Protein AF-A0A7X8PYF1-F1 (afdb_monomer_lite)

Structure (mmCIF, N/CA/C/O backbone):
data_AF-A0A7X8PYF1-F1
#
_entry.id   AF-A0A7X8PYF1-F1
#
loop_
_atom_site.group_PDB
_atom_site.id
_atom_site.type_symbol
_atom_site.label_atom_id
_atom_site.label_alt_id
_atom_site.label_comp_id
_atom_site.label_asym_id
_atom_site.label_entity_id
_atom_site.label_seq_id
_atom_site.pdbx_PDB_ins_code
_atom_site.Cartn_x
_atom_site.Cartn_y
_atom_site.Cartn_z
_atom_site.occupancy
_atom_site.B_iso_or_equiv
_atom_site.auth_seq_id
_atom_site.auth_comp_id
_atom_site.auth_asym_id
_atom_site.auth_atom_id
_atom_site.pdbx_PDB_model_num
ATOM 1 N N . MET A 1 1 ? 3.456 -3.846 -20.282 1.00 60.44 1 MET A N 1
ATOM 2 C CA . MET A 1 1 ? 4.774 -3.420 -19.750 1.00 60.44 1 MET A CA 1
ATOM 3 C C . MET A 1 1 ? 5.182 -4.393 -18.647 1.00 60.44 1 MET A C 1
ATOM 5 O O . MET A 1 1 ? 4.298 -4.849 -17.930 1.00 60.44 1 MET A O 1
ATOM 9 N N . LEU A 1 2 ? 6.461 -4.773 -18.556 1.00 67.50 2 LEU A N 1
ATOM 10 C CA . LEU A 1 2 ? 6.978 -5.670 -17.511 1.00 67.50 2 LEU A CA 1
ATOM 11 C C . LEU A 1 2 ? 7.786 -4.854 -16.492 1.00 67.50 2 LEU A C 1
ATOM 13 O O . LEU A 1 2 ? 8.604 -4.036 -16.902 1.00 67.50 2 LEU A O 1
ATOM 17 N N . ILE A 1 3 ? 7.598 -5.106 -15.196 1.00 67.69 3 ILE A N 1
ATOM 18 C CA . ILE A 1 3 ? 8.452 -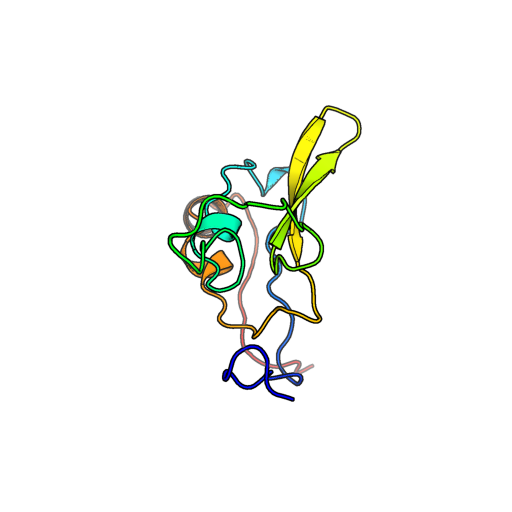4.596 -14.111 1.00 67.69 3 ILE A CA 1
ATOM 19 C C . ILE A 1 3 ? 9.110 -5.810 -13.470 1.00 67.69 3 ILE A C 1
ATOM 21 O O . ILE A 1 3 ? 8.408 -6.681 -12.956 1.00 67.69 3 ILE A O 1
ATOM 25 N N . ASN A 1 4 ? 10.442 -5.898 -13.520 1.00 64.69 4 ASN A N 1
ATOM 26 C CA . ASN A 1 4 ? 11.207 -7.002 -12.921 1.00 64.69 4 ASN A CA 1
ATOM 27 C C . ASN A 1 4 ? 10.671 -8.404 -13.297 1.00 64.69 4 ASN A C 1
ATOM 29 O O . ASN A 1 4 ? 10.618 -9.310 -12.467 1.00 64.69 4 ASN A O 1
ATOM 33 N N . GLY A 1 5 ? 10.237 -8.573 -14.552 1.00 68.56 5 GLY A N 1
ATOM 34 C CA . GLY A 1 5 ? 9.709 -9.838 -15.078 1.00 68.56 5 GLY A CA 1
ATOM 35 C C . GLY A 1 5 ? 8.237 -10.131 -14.758 1.00 68.56 5 GLY A C 1
ATOM 36 O O . GLY A 1 5 ? 7.720 -11.148 -15.210 1.00 68.56 5 GLY A O 1
ATOM 37 N N . GLN A 1 6 ? 7.538 -9.253 -14.031 1.00 69.44 6 GLN A N 1
ATOM 38 C CA . GLN A 1 6 ? 6.101 -9.369 -13.767 1.00 69.44 6 GLN A CA 1
ATOM 39 C C . GLN A 1 6 ? 5.306 -8.390 -14.642 1.00 69.44 6 GLN A C 1
ATOM 41 O O . GLN A 1 6 ? 5.694 -7.233 -14.808 1.00 69.44 6 GLN A O 1
ATOM 46 N N . ALA A 1 7 ? 4.195 -8.850 -15.221 1.00 71.81 7 ALA A N 1
ATOM 47 C CA . ALA A 1 7 ? 3.329 -8.006 -16.040 1.00 71.81 7 ALA A CA 1
ATOM 48 C C . ALA A 1 7 ? 2.597 -6.961 -15.187 1.00 71.81 7 ALA A C 1
ATOM 50 O O . ALA A 1 7 ? 2.045 -7.286 -14.136 1.00 71.81 7 ALA A O 1
ATOM 51 N N . ILE A 1 8 ? 2.576 -5.712 -15.659 1.00 72.69 8 ILE A N 1
ATOM 52 C CA . ILE A 1 8 ? 1.689 -4.684 -15.113 1.00 72.69 8 ILE A CA 1
ATOM 53 C C . ILE A 1 8 ? 0.300 -4.906 -15.694 1.00 72.69 8 ILE A C 1
ATOM 55 O O . ILE A 1 8 ? 0.108 -4.799 -16.905 1.00 72.69 8 ILE A O 1
ATOM 59 N N . ASP A 1 9 ? -0.663 -5.147 -14.817 1.00 75.00 9 ASP A N 1
ATOM 60 C CA . ASP A 1 9 ? -2.078 -5.120 -15.157 1.00 75.00 9 ASP A CA 1
ATOM 61 C C . ASP A 1 9 ? -2.599 -3.681 -15.014 1.00 75.00 9 ASP A C 1
ATOM 63 O O . ASP A 1 9 ? -3.061 -3.271 -13.951 1.00 75.00 9 ASP A O 1
ATOM 67 N N . ALA A 1 10 ? -2.407 -2.865 -16.053 1.00 71.50 10 ALA A N 1
ATOM 68 C CA . ALA A 1 10 ? -2.737 -1.439 -16.013 1.00 71.50 10 ALA A CA 1
ATOM 69 C C . ALA A 1 10 ? -4.252 -1.163 -15.964 1.00 71.50 10 ALA A C 1
ATOM 71 O O . ALA A 1 10 ? -4.641 -0.064 -15.575 1.00 71.50 10 ALA A O 1
ATOM 72 N N . GLU A 1 11 ? -5.082 -2.149 -16.316 1.00 82.12 11 GLU A N 1
ATOM 73 C CA . GLU A 1 11 ? -6.548 -2.065 -16.281 1.00 82.12 11 GLU A CA 1
ATOM 74 C C . GLU A 1 11 ? -7.090 -2.158 -14.849 1.00 82.12 11 GLU A C 1
ATOM 76 O O . GLU A 1 11 ? -8.167 -1.651 -14.537 1.00 82.12 11 GLU A O 1
ATOM 81 N N . LYS A 1 12 ? -6.321 -2.763 -13.942 1.00 85.69 12 LYS A N 1
ATOM 82 C CA . LYS A 1 12 ? -6.662 -2.851 -12.525 1.00 85.69 12 LYS A CA 1
ATOM 83 C C . LYS A 1 12 ? -6.361 -1.552 -11.773 1.00 85.69 12 LYS A C 1
ATOM 85 O O . LYS A 1 12 ? -5.359 -0.877 -12.012 1.00 85.69 12 LYS A O 1
ATOM 90 N N . ALA A 1 13 ? -7.192 -1.227 -10.785 1.00 89.06 13 ALA A N 1
ATOM 91 C CA . ALA A 1 13 ? -6.983 -0.065 -9.921 1.00 89.06 13 ALA A CA 1
ATOM 92 C C . ALA A 1 13 ? -5.774 -0.248 -8.984 1.00 89.06 13 ALA A C 1
ATOM 94 O O . ALA A 1 13 ? -5.450 -1.363 -8.568 1.00 89.06 13 ALA A O 1
ATOM 95 N N . LEU A 1 14 ? -5.110 0.845 -8.604 1.00 91.06 14 LEU A N 1
ATOM 96 C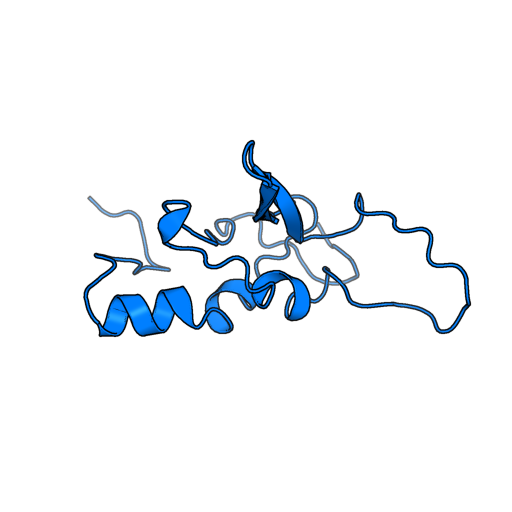 CA . LEU A 1 14 ? -4.075 0.796 -7.566 1.00 91.06 14 LEU A CA 1
ATOM 97 C C . LEU A 1 14 ? -4.673 0.406 -6.202 1.00 91.06 14 LEU A C 1
ATOM 99 O O . LEU A 1 14 ? -5.835 0.707 -5.926 1.00 91.06 14 LEU A O 1
ATOM 103 N N . PRO A 1 15 ? -3.899 -0.251 -5.319 1.00 92.56 15 PRO A N 1
ATOM 104 C CA . PRO A 1 15 ? -4.371 -0.571 -3.979 1.00 92.56 15 PRO A CA 1
ATOM 105 C C . PRO A 1 15 ? -4.557 0.697 -3.136 1.00 92.56 15 PRO A C 1
ATOM 107 O O . PRO A 1 15 ? -3.605 1.434 -2.890 1.00 92.56 15 PRO A O 1
ATOM 110 N N . GLN A 1 16 ? -5.763 0.901 -2.606 1.00 91.25 16 GLN A N 1
ATOM 111 C CA . GLN A 1 16 ? -6.041 1.958 -1.633 1.00 91.25 16 GLN A CA 1
ATOM 112 C C . GLN A 1 16 ? -5.641 1.504 -0.217 1.00 91.25 16 GLN A C 1
ATOM 114 O O . GLN A 1 16 ? -6.374 0.765 0.449 1.00 91.25 16 GLN A O 1
ATOM 119 N N . LEU A 1 17 ? -4.471 1.932 0.267 1.00 91.62 17 LEU A N 1
ATOM 120 C CA . LEU A 1 17 ? -3.913 1.489 1.558 1.00 91.62 17 LEU A CA 1
ATOM 121 C C . LEU A 1 17 ? -4.627 2.065 2.787 1.00 91.62 17 LEU A C 1
ATOM 123 O O . LEU A 1 17 ? -4.587 1.447 3.846 1.00 91.62 17 LEU A O 1
ATOM 127 N N . TYR A 1 18 ? -5.346 3.174 2.647 1.00 89.31 18 TYR A N 1
ATOM 128 C CA . TYR A 1 18 ? -6.255 3.744 3.644 1.00 89.31 18 TYR A CA 1
ATOM 129 C C . TYR A 1 18 ? -7.200 4.738 2.952 1.00 89.31 18 TYR A C 1
ATOM 131 O O . TYR A 1 18 ? -6.940 5.154 1.827 1.00 89.31 18 TYR A O 1
ATOM 139 N N . GLU A 1 19 ? -8.325 5.050 3.590 1.00 82.88 19 GLU A N 1
ATOM 140 C CA . GLU A 1 19 ? -9.271 6.067 3.104 1.00 82.88 19 GLU A CA 1
ATOM 141 C C . GLU A 1 19 ? -8.961 7.411 3.764 1.00 82.88 19 GLU A C 1
ATOM 143 O O . GLU A 1 19 ? -8.582 8.359 3.089 1.00 82.88 19 GLU A O 1
ATOM 148 N N . ASN A 1 20 ? -8.977 7.418 5.098 1.00 85.62 20 ASN A N 1
ATOM 149 C CA . ASN A 1 20 ? -8.528 8.521 5.940 1.00 85.62 20 ASN A CA 1
ATOM 150 C C . ASN A 1 20 ? -7.260 8.116 6.698 1.00 85.62 20 ASN A C 1
ATOM 152 O O . ASN A 1 20 ? -7.032 6.923 6.928 1.00 85.62 20 ASN A O 1
ATOM 156 N N . ARG A 1 21 ? -6.443 9.095 7.107 1.00 87.31 21 ARG A N 1
ATOM 157 C CA . ARG A 1 21 ? -5.185 8.851 7.840 1.00 87.31 21 ARG A CA 1
ATOM 158 C C . ARG A 1 21 ? -5.399 7.987 9.089 1.00 87.31 21 ARG A C 1
ATOM 160 O O . ARG A 1 21 ? -4.667 7.029 9.294 1.00 87.31 21 ARG A O 1
ATOM 167 N N . GLU A 1 22 ? -6.477 8.230 9.830 1.00 85.69 22 GLU A N 1
ATOM 168 C CA . GLU A 1 22 ? -6.902 7.459 11.014 1.00 85.69 22 GLU A CA 1
ATOM 169 C C . GLU A 1 22 ? -7.119 5.950 10.770 1.00 85.69 22 GLU A C 1
ATOM 171 O O . GLU A 1 22 ? -7.013 5.144 11.696 1.00 85.69 22 GLU A O 1
ATOM 176 N N . ASN A 1 23 ? -7.354 5.539 9.518 1.00 85.75 23 ASN A N 1
ATOM 177 C CA . ASN A 1 23 ? -7.510 4.131 9.142 1.00 85.75 23 ASN A CA 1
ATOM 178 C C . ASN A 1 23 ? -6.156 3.426 8.923 1.00 85.75 23 ASN A C 1
ATOM 180 O O . ASN A 1 23 ? -6.117 2.231 8.610 1.00 85.75 23 ASN A O 1
ATOM 184 N N . CYS A 1 24 ? -5.040 4.147 9.067 1.00 90.81 24 CYS A N 1
ATOM 185 C CA . CYS A 1 24 ? -3.685 3.627 8.976 1.00 90.81 24 CYS A CA 1
ATOM 186 C C . CYS A 1 24 ? -2.923 3.873 10.280 1.00 90.81 24 CYS A C 1
ATOM 188 O O . CYS A 1 24 ? -2.704 5.004 10.687 1.00 90.81 24 CYS A O 1
ATOM 190 N N . CYS A 1 25 ? -2.438 2.805 10.907 1.00 91.50 25 CYS A N 1
ATOM 191 C CA . CYS A 1 25 ? -1.615 2.909 12.113 1.00 91.50 25 CYS A CA 1
ATOM 192 C C . CYS A 1 25 ? -0.106 3.022 11.842 1.00 91.50 25 CYS A C 1
ATOM 194 O O . CYS A 1 25 ? 0.684 2.869 12.768 1.00 91.50 25 CYS A O 1
ATOM 196 N N . GLY A 1 26 ? 0.317 3.167 10.581 1.00 92.25 26 GLY A N 1
ATOM 197 C CA . GLY A 1 26 ? 1.737 3.285 10.229 1.00 92.25 26 GLY A CA 1
ATOM 198 C C . GLY A 1 26 ? 2.595 2.032 10.476 1.00 92.25 26 GLY A C 1
ATOM 199 O O . GLY A 1 26 ? 3.812 2.112 10.402 1.00 92.25 26 GLY A O 1
ATOM 200 N N . CYS A 1 27 ? 2.007 0.852 10.724 1.00 93.94 27 CYS A N 1
ATOM 201 C CA . CYS A 1 27 ? 2.740 -0.375 11.104 1.00 93.94 27 CYS A CA 1
ATOM 202 C C . CYS A 1 27 ? 3.678 -0.991 10.039 1.00 93.94 27 CYS A C 1
ATOM 204 O O . CYS A 1 27 ? 4.159 -2.099 10.249 1.00 93.94 27 CYS A O 1
ATOM 206 N N . THR A 1 28 ? 3.854 -0.347 8.880 1.00 94.19 28 THR A N 1
ATOM 207 C CA . THR A 1 28 ? 4.723 -0.751 7.748 1.00 94.19 28 THR A CA 1
ATOM 208 C C . THR A 1 28 ? 4.522 -2.159 7.163 1.00 94.19 28 THR A C 1
ATOM 210 O O . THR A 1 28 ? 5.213 -2.534 6.218 1.00 94.19 28 THR A O 1
ATOM 213 N N . ALA A 1 29 ? 3.517 -2.925 7.602 1.00 93.50 29 ALA A N 1
ATOM 214 C CA . ALA A 1 29 ? 3.247 -4.268 7.079 1.00 93.50 29 ALA A CA 1
ATOM 215 C C . ALA A 1 29 ? 3.052 -4.291 5.550 1.00 93.50 29 ALA A C 1
ATOM 217 O O . ALA A 1 29 ? 3.532 -5.196 4.868 1.00 93.50 29 ALA A O 1
ATOM 218 N N . CYS A 1 30 ? 2.380 -3.271 5.003 1.00 94.75 30 CYS A N 1
ATOM 219 C CA . CYS A 1 30 ? 2.182 -3.115 3.563 1.00 94.75 30 CYS A CA 1
ATOM 220 C C . CYS A 1 30 ? 3.497 -2.916 2.794 1.00 94.75 30 CYS A C 1
ATOM 222 O O . CYS A 1 30 ? 3.640 -3.487 1.716 1.00 94.75 30 CYS A O 1
ATOM 224 N N . TYR A 1 31 ? 4.444 -2.159 3.358 1.00 94.31 31 TYR A N 1
ATOM 225 C CA . TYR A 1 31 ? 5.792 -1.985 2.822 1.00 94.31 31 TYR A CA 1
ATOM 226 C C . TYR A 1 31 ? 6.537 -3.324 2.835 1.00 94.31 31 TYR A C 1
ATOM 228 O O . TYR A 1 31 ? 6.962 -3.796 1.790 1.00 94.31 31 TYR A O 1
ATOM 236 N N . ALA A 1 32 ? 6.599 -3.997 3.987 1.00 92.25 32 ALA A N 1
ATOM 237 C CA . ALA A 1 32 ? 7.377 -5.226 4.150 1.00 92.25 32 ALA A CA 1
ATOM 238 C C . ALA A 1 32 ? 6.904 -6.400 3.270 1.00 92.25 32 ALA A C 1
ATOM 240 O O . ALA A 1 32 ? 7.720 -7.198 2.820 1.00 92.25 32 ALA A O 1
ATOM 241 N N . ILE A 1 33 ? 5.594 -6.532 3.021 1.00 92.81 33 ILE A N 1
ATOM 242 C CA . ILE A 1 33 ? 5.054 -7.631 2.198 1.00 92.81 33 ILE A CA 1
ATOM 243 C C . ILE A 1 33 ? 5.180 -7.377 0.689 1.00 92.81 33 ILE A C 1
ATOM 245 O O . ILE A 1 33 ? 4.934 -8.277 -0.121 1.00 92.81 33 ILE A O 1
ATOM 249 N N . CYS A 1 34 ? 5.457 -6.136 0.285 1.00 92.75 34 CYS A N 1
ATOM 250 C CA . CYS A 1 34 ? 5.498 -5.779 -1.120 1.00 92.75 34 CYS A CA 1
ATOM 251 C C . CYS A 1 34 ? 6.773 -6.359 -1.756 1.00 92.75 34 CYS A C 1
ATOM 253 O O . CYS A 1 34 ? 7.868 -6.055 -1.297 1.00 92.75 34 CYS A O 1
ATOM 255 N N . PRO A 1 35 ? 6.683 -7.133 -2.854 1.00 88.50 35 PRO A N 1
ATOM 256 C CA . PRO A 1 35 ?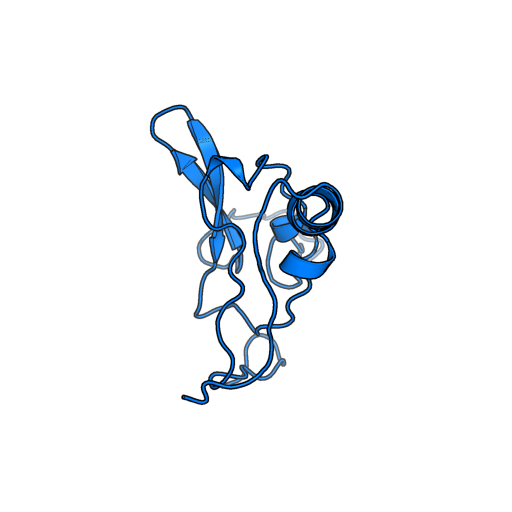 7.868 -7.718 -3.495 1.00 88.50 35 PRO A CA 1
ATOM 257 C C . PRO A 1 35 ? 8.828 -6.668 -4.079 1.00 88.50 35 PRO A C 1
ATOM 259 O O . PRO A 1 35 ? 9.962 -6.991 -4.421 1.00 88.50 35 PRO A O 1
ATOM 262 N N . PHE A 1 36 ? 8.361 -5.423 -4.202 1.00 87.81 36 PHE A N 1
ATOM 263 C CA . PHE A 1 36 ? 9.101 -4.280 -4.732 1.00 87.81 36 PHE A CA 1
ATOM 264 C C . PHE A 1 36 ? 9.296 -3.168 -3.697 1.00 87.81 36 PHE A C 1
ATOM 266 O O . PHE A 1 36 ? 9.638 -2.049 -4.066 1.00 87.81 36 PHE A O 1
ATOM 273 N N . SER A 1 37 ? 9.068 -3.452 -2.413 1.00 83.88 37 SER A N 1
ATOM 274 C CA . SER A 1 37 ? 9.407 -2.535 -1.323 1.00 83.88 37 SER A CA 1
ATOM 275 C C . SER A 1 37 ? 10.195 -3.305 -0.264 1.00 83.88 37 SER A C 1
ATOM 277 O O . SER A 1 37 ? 9.794 -4.386 0.152 1.00 83.88 37 SER A O 1
ATOM 279 N N . GLY A 1 38 ? 11.364 -2.806 0.133 1.00 67.12 38 GLY A N 1
ATOM 280 C CA . GLY A 1 38 ? 12.163 -3.393 1.220 1.00 67.12 38 GLY A CA 1
ATOM 281 C C . GLY A 1 38 ? 12.829 -4.754 0.964 1.00 67.12 38 GLY A C 1
ATOM 282 O O . GLY A 1 38 ? 13.526 -5.249 1.846 1.00 67.12 38 GLY A O 1
ATOM 283 N N . SER A 1 39 ? 12.665 -5.365 -0.212 1.00 54.16 39 SER A N 1
ATOM 284 C CA . SER A 1 39 ? 13.338 -6.626 -0.548 1.00 54.16 39 SER A CA 1
ATOM 285 C C . SER A 1 39 ? 14.716 -6.357 -1.145 1.00 54.16 39 SER A C 1
ATOM 287 O O . SER A 1 39 ? 14.857 -6.169 -2.352 1.00 54.16 39 SER A O 1
ATOM 289 N N . ASN A 1 40 ? 15.725 -6.359 -0.274 1.00 49.84 40 ASN A N 1
ATOM 290 C CA . ASN A 1 40 ? 17.140 -6.456 -0.620 1.00 49.84 40 ASN A CA 1
ATOM 291 C C . ASN A 1 40 ? 17.349 -7.523 -1.708 1.00 49.84 40 ASN A C 1
ATOM 293 O O . ASN A 1 40 ? 17.218 -8.724 -1.457 1.00 49.84 40 ASN A O 1
ATOM 297 N N . ARG A 1 41 ? 17.679 -7.094 -2.926 1.00 47.69 41 ARG A N 1
ATOM 298 C CA . ARG A 1 41 ? 18.446 -7.929 -3.848 1.00 47.69 41 ARG A CA 1
ATOM 299 C C . ARG A 1 41 ? 19.916 -7.569 -3.651 1.00 47.69 41 ARG A C 1
ATOM 301 O O . ARG A 1 41 ? 20.226 -6.399 -3.483 1.00 47.69 41 ARG A O 1
ATOM 308 N N . SER A 1 42 ? 20.739 -8.617 -3.691 1.00 44.28 42 SER A N 1
ATOM 309 C CA . SER A 1 42 ? 22.203 -8.716 -3.577 1.00 44.28 42 SER A CA 1
ATOM 310 C C . SER A 1 42 ? 22.852 -8.590 -2.191 1.00 44.28 42 SER A C 1
ATOM 312 O O . SER A 1 42 ? 22.707 -7.606 -1.479 1.00 44.28 42 SER A O 1
ATOM 314 N N . ASN A 1 43 ? 23.635 -9.630 -1.886 1.00 53.56 43 ASN A N 1
ATOM 315 C CA . ASN A 1 43 ? 24.550 -9.829 -0.761 1.00 53.56 43 ASN A CA 1
ATOM 316 C C . ASN A 1 43 ? 25.822 -8.957 -0.837 1.00 53.56 43 ASN A C 1
ATOM 318 O O . ASN A 1 43 ? 26.880 -9.411 -0.419 1.00 53.56 43 ASN A O 1
ATOM 322 N N . ASP A 1 44 ? 25.754 -7.744 -1.380 1.00 54.78 44 ASP A N 1
ATOM 323 C CA . ASP A 1 44 ? 26.936 -6.896 -1.538 1.00 54.78 44 ASP A CA 1
ATOM 324 C C . ASP A 1 44 ? 26.698 -5.567 -0.817 1.00 54.78 44 ASP A C 1
ATOM 326 O O . ASP A 1 44 ? 25.694 -4.897 -1.049 1.00 54.78 44 ASP A O 1
ATOM 330 N N . ASP A 1 45 ? 27.621 -5.220 0.082 1.00 56.16 45 ASP A N 1
ATOM 331 C CA . ASP A 1 45 ? 27.591 -4.166 1.109 1.00 56.16 45 ASP A CA 1
ATOM 332 C C . ASP A 1 45 ? 27.468 -2.706 0.605 1.00 56.16 45 ASP A C 1
ATOM 334 O O . ASP A 1 45 ? 28.081 -1.785 1.149 1.00 56.16 45 ASP A O 1
ATOM 338 N N . LYS A 1 46 ? 26.676 -2.438 -0.434 1.00 50.66 46 LYS A N 1
ATOM 339 C CA . LYS A 1 46 ? 26.381 -1.085 -0.918 1.00 50.66 46 LYS A CA 1
ATOM 340 C C . LYS A 1 46 ? 24.883 -0.879 -1.068 1.00 50.66 46 LYS A C 1
ATOM 342 O O . LYS A 1 46 ? 24.331 -0.867 -2.162 1.00 50.66 46 LYS A O 1
ATOM 347 N N . VAL A 1 47 ? 24.236 -0.673 0.075 1.00 49.38 47 VAL A N 1
ATOM 348 C CA . VAL A 1 47 ? 22.897 -0.089 0.149 1.00 49.38 47 VAL A CA 1
ATOM 349 C C . VAL A 1 47 ? 23.034 1.408 -0.131 1.00 49.38 47 VAL A C 1
ATOM 351 O O . VAL A 1 47 ? 23.159 2.211 0.791 1.00 49.38 47 VAL A O 1
ATOM 354 N N . GLU A 1 48 ? 23.022 1.811 -1.400 1.00 51.47 48 GLU A N 1
ATOM 355 C CA . GLU A 1 48 ? 22.478 3.136 -1.688 1.00 51.47 48 GLU A CA 1
ATOM 356 C C . GLU A 1 48 ? 20.966 3.018 -1.502 1.00 51.47 48 GLU A C 1
ATOM 358 O O . GLU A 1 48 ? 20.291 2.261 -2.198 1.00 51.47 48 GLU A O 1
ATOM 363 N N . LEU A 1 49 ? 20.458 3.691 -0.468 1.00 51.53 49 LEU A N 1
ATOM 364 C CA . LEU A 1 49 ? 19.041 3.808 -0.135 1.00 51.53 49 LEU A CA 1
ATOM 365 C C . LEU A 1 49 ? 18.321 4.591 -1.246 1.00 51.53 49 LEU A C 1
ATOM 367 O O . LEU A 1 49 ? 17.925 5.741 -1.070 1.00 51.53 49 LEU A O 1
ATOM 371 N N . ASP A 1 50 ? 18.170 3.983 -2.419 1.00 58.56 50 ASP A N 1
ATOM 372 C CA . ASP A 1 50 ? 17.395 4.564 -3.502 1.00 58.56 50 ASP A CA 1
ATOM 373 C C . ASP A 1 50 ? 15.902 4.321 -3.255 1.00 58.56 50 ASP A C 1
ATOM 375 O O . ASP A 1 50 ? 15.277 3.394 -3.781 1.00 58.56 50 ASP A O 1
ATOM 379 N N . TYR A 1 51 ? 15.313 5.183 -2.426 1.00 58.31 51 TYR A N 1
ATOM 380 C CA . TYR A 1 51 ? 13.866 5.247 -2.223 1.00 58.31 51 TYR A CA 1
ATOM 381 C C . TYR A 1 51 ? 13.091 5.450 -3.539 1.00 58.31 51 TYR A C 1
ATOM 383 O O . TYR A 1 51 ? 11.915 5.086 -3.592 1.00 58.31 51 TYR A O 1
ATOM 391 N N . SER A 1 52 ? 13.731 5.952 -4.609 1.00 62.06 52 SER A N 1
ATOM 392 C CA . SER A 1 52 ? 13.117 6.111 -5.937 1.00 62.06 52 SER A CA 1
ATOM 393 C C . SER A 1 52 ? 12.682 4.770 -6.541 1.00 62.06 52 SER A C 1
ATOM 395 O O . SER A 1 52 ? 11.694 4.697 -7.275 1.00 62.06 52 SER A O 1
ATOM 397 N N . SER A 1 53 ? 13.364 3.683 -6.171 1.00 75.75 53 SER A N 1
ATOM 398 C CA . SER A 1 53 ? 13.110 2.333 -6.681 1.00 75.75 53 SER A CA 1
ATOM 399 C C . SER A 1 53 ? 12.138 1.508 -5.820 1.00 75.75 53 SER A C 1
ATOM 401 O O . SER A 1 53 ? 11.943 0.318 -6.075 1.00 75.75 53 SER A O 1
ATOM 403 N N . SER A 1 54 ? 11.502 2.111 -4.810 1.00 87.00 54 SER A N 1
ATOM 404 C CA . SER A 1 54 ? 10.546 1.422 -3.933 1.00 87.00 54 SER A CA 1
ATOM 405 C C . SER A 1 54 ? 9.095 1.594 -4.392 1.00 87.00 54 SER A C 1
ATOM 407 O O . SER A 1 54 ? 8.612 2.699 -4.625 1.00 87.00 54 SER A O 1
ATOM 409 N N . CYS A 1 55 ? 8.349 0.489 -4.480 1.00 92.75 55 CYS A N 1
ATOM 410 C CA . CYS A 1 55 ? 6.934 0.511 -4.870 1.00 92.75 55 CYS A CA 1
ATOM 411 C C . CYS A 1 55 ? 6.024 1.142 -3.809 1.00 92.75 55 CYS A C 1
ATOM 413 O O . CYS A 1 55 ? 4.963 1.668 -4.136 1.00 92.75 55 CYS A O 1
ATOM 415 N N . ILE A 1 56 ? 6.410 1.052 -2.544 1.00 94.56 56 ILE A N 1
ATOM 416 C CA . ILE A 1 56 ? 5.731 1.686 -1.419 1.00 94.56 56 ILE A CA 1
ATOM 417 C C . ILE A 1 56 ? 6.815 2.422 -0.651 1.00 94.56 56 ILE A C 1
ATOM 419 O O . ILE A 1 56 ? 7.823 1.803 -0.322 1.00 94.56 56 ILE A O 1
ATOM 423 N N . THR A 1 57 ? 6.612 3.702 -0.378 1.00 93.69 57 THR A N 1
ATOM 424 C CA . THR A 1 57 ? 7.444 4.519 0.513 1.00 93.69 57 THR A CA 1
ATOM 425 C C . THR A 1 57 ? 6.631 4.900 1.746 1.00 93.69 57 THR A C 1
ATOM 427 O O . THR A 1 57 ? 5.410 4.754 1.752 1.00 93.69 57 THR A O 1
ATOM 430 N N . MET A 1 58 ? 7.300 5.327 2.817 1.00 93.00 58 MET A N 1
ATOM 431 C CA . MET A 1 58 ? 6.647 5.831 4.026 1.00 93.00 58 MET A CA 1
ATOM 432 C C . MET A 1 58 ? 6.971 7.316 4.150 1.00 93.00 58 MET A C 1
ATOM 434 O O . MET A 1 58 ? 8.131 7.665 4.352 1.00 93.00 58 MET A O 1
ATOM 438 N N . GLU A 1 59 ? 5.966 8.172 4.016 1.00 92.44 59 GLU A N 1
ATOM 439 C CA . GLU A 1 59 ? 6.140 9.624 4.059 1.00 92.44 59 GLU A CA 1
ATOM 440 C C . GLU A 1 59 ? 5.560 10.191 5.360 1.00 92.44 59 GLU A C 1
ATOM 442 O O . GLU A 1 59 ? 4.451 9.799 5.745 1.00 92.44 59 GLU A O 1
ATOM 447 N N . PRO A 1 60 ? 6.297 11.072 6.061 1.00 94.50 60 PRO A N 1
ATOM 448 C CA . PRO A 1 60 ? 5.778 11.754 7.235 1.00 94.50 60 PRO A CA 1
ATOM 449 C C . PRO A 1 60 ? 4.734 12.798 6.833 1.00 94.50 60 PRO A C 1
ATOM 451 O O . PRO A 1 60 ? 4.865 13.460 5.803 1.00 94.50 60 PRO A O 1
ATOM 454 N N . ASP A 1 61 ? 3.708 12.971 7.658 1.00 92.25 61 ASP A N 1
ATOM 455 C CA . ASP A 1 61 ? 2.899 14.189 7.644 1.00 92.25 61 ASP A CA 1
ATOM 456 C C . ASP A 1 61 ? 3.582 15.333 8.419 1.00 92.25 61 ASP A C 1
ATOM 458 O O . ASP A 1 61 ? 4.731 15.217 8.848 1.00 92.25 61 ASP A O 1
ATOM 462 N N . GLU A 1 62 ? 2.880 16.457 8.583 1.00 94.56 62 GLU A N 1
ATOM 463 C CA . GLU A 1 62 ? 3.383 17.643 9.293 1.00 94.56 62 GLU A CA 1
ATOM 464 C C . GLU A 1 62 ? 3.738 17.360 10.763 1.00 94.56 62 GLU A C 1
ATOM 466 O O . GLU A 1 62 ? 4.612 18.016 11.329 1.00 94.56 62 GLU A O 1
ATOM 471 N N . GLU A 1 63 ? 3.096 16.362 11.371 1.00 93.38 63 GLU A N 1
ATOM 472 C CA . GLU A 1 63 ? 3.325 15.935 12.753 1.00 93.38 63 GLU A CA 1
ATOM 473 C C . GLU A 1 63 ? 4.400 14.836 12.855 1.00 93.38 63 GLU A C 1
ATOM 475 O O . GLU A 1 63 ? 4.836 14.481 13.951 1.00 93.38 63 GLU A O 1
ATOM 480 N N . GLY A 1 64 ? 4.870 14.315 11.717 1.00 91.88 64 GLY A N 1
ATOM 481 C CA . GLY A 1 64 ? 5.888 13.271 11.631 1.00 91.88 64 GLY A CA 1
ATOM 482 C C . GLY A 1 64 ? 5.340 11.842 11.631 1.00 91.88 64 GLY A C 1
ATOM 483 O O . GLY A 1 64 ? 6.129 10.893 11.667 1.00 91.88 64 GLY A O 1
ATOM 484 N N . PHE A 1 65 ? 4.020 11.644 11.566 1.00 92.06 65 PHE A N 1
ATOM 485 C CA . PHE A 1 65 ? 3.434 10.310 11.446 1.00 92.06 65 PHE A CA 1
ATOM 486 C C . PHE A 1 65 ? 3.640 9.762 10.033 1.00 92.06 65 PHE A C 1
ATOM 488 O O . PHE A 1 65 ? 3.351 10.426 9.042 1.00 92.06 65 PHE A O 1
ATOM 495 N N . LEU A 1 66 ? 4.130 8.525 9.937 1.00 93.75 66 LEU A N 1
ATOM 496 C CA . LEU A 1 66 ? 4.481 7.893 8.666 1.00 93.75 66 LEU A CA 1
ATOM 497 C C . LEU A 1 66 ? 3.287 7.182 8.019 1.00 93.75 66 LEU A C 1
ATOM 499 O O . LEU A 1 66 ? 2.703 6.268 8.611 1.00 93.75 66 LEU A O 1
ATOM 503 N N . TYR A 1 67 ? 3.009 7.503 6.754 1.00 94.44 67 TYR A N 1
ATOM 504 C CA . TYR A 1 67 ? 1.948 6.882 5.957 1.00 94.44 67 TYR A CA 1
ATOM 505 C C . TYR A 1 67 ? 2.480 6.287 4.655 1.00 94.44 67 TYR A C 1
ATOM 507 O O . TYR A 1 67 ? 3.408 6.832 4.059 1.00 94.44 67 TYR A O 1
ATOM 515 N N . PRO A 1 68 ? 1.905 5.164 4.192 1.00 94.75 68 PRO A N 1
ATOM 516 C CA . PRO A 1 68 ? 2.392 4.511 2.994 1.00 94.75 68 PRO A CA 1
ATOM 517 C C . PRO A 1 68 ? 1.910 5.221 1.721 1.00 94.75 68 PRO A C 1
ATOM 519 O O . PRO A 1 68 ? 0.711 5.441 1.544 1.00 94.75 68 PRO A O 1
ATOM 522 N N . VAL A 1 69 ? 2.830 5.481 0.795 1.00 94.12 69 VAL A N 1
ATOM 523 C CA . VAL A 1 69 ? 2.568 6.057 -0.533 1.00 94.12 69 VAL A CA 1
ATOM 524 C C . VAL A 1 69 ? 2.932 5.030 -1.601 1.00 94.12 69 VAL A C 1
ATOM 526 O O . VAL A 1 69 ? 3.993 4.415 -1.541 1.00 94.12 69 VAL A O 1
ATOM 529 N N . VAL A 1 70 ? 2.036 4.792 -2.565 1.00 93.62 70 VAL A N 1
ATOM 530 C CA . VAL A 1 70 ? 2.222 3.774 -3.614 1.00 93.62 70 VAL A CA 1
ATOM 531 C C . VAL A 1 70 ? 2.758 4.418 -4.890 1.00 93.62 70 VAL A C 1
ATOM 533 O O . VAL A 1 70 ? 2.092 5.254 -5.496 1.00 93.62 70 VAL A O 1
ATOM 536 N N . ASN A 1 71 ? 3.910 3.951 -5.366 1.00 92.25 71 ASN A N 1
ATOM 537 C CA . ASN A 1 71 ? 4.431 4.297 -6.682 1.00 92.25 71 ASN A CA 1
ATOM 538 C C . ASN A 1 71 ? 3.720 3.471 -7.769 1.00 92.25 71 ASN A C 1
ATOM 540 O O . ASN A 1 71 ? 3.945 2.266 -7.928 1.00 92.25 71 ASN A O 1
ATOM 544 N N . ALA A 1 72 ? 2.864 4.137 -8.545 1.00 89.62 72 ALA A N 1
ATOM 545 C CA . ALA A 1 72 ? 2.061 3.527 -9.603 1.00 89.62 72 ALA A CA 1
ATOM 546 C C . ALA A 1 72 ? 2.886 2.881 -10.729 1.00 89.62 72 ALA A C 1
ATOM 548 O O . ALA A 1 72 ? 2.420 1.923 -11.350 1.00 89.62 72 ALA A O 1
ATOM 549 N N . LEU A 1 73 ? 4.097 3.392 -10.977 1.00 87.50 73 LEU A N 1
ATOM 550 C CA . LEU A 1 73 ? 5.000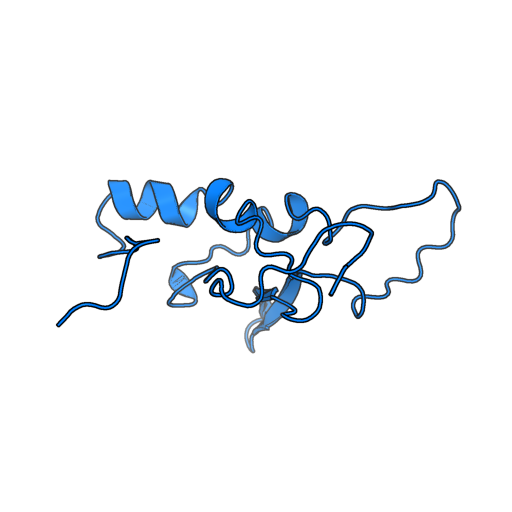 2.902 -12.021 1.00 87.50 73 LEU A CA 1
ATOM 551 C C . LEU A 1 73 ? 5.681 1.590 -11.633 1.00 87.50 73 LEU A C 1
ATOM 553 O O . LEU A 1 73 ? 6.119 0.858 -12.513 1.00 87.50 73 LEU A O 1
ATOM 557 N N . LEU A 1 74 ? 5.763 1.295 -10.332 1.00 88.12 74 LEU A N 1
ATOM 558 C CA . LEU A 1 74 ? 6.383 0.085 -9.786 1.00 88.12 74 LEU A CA 1
ATOM 559 C C . LEU A 1 74 ? 5.342 -0.948 -9.317 1.00 88.12 74 LEU A C 1
ATOM 561 O O . LEU A 1 74 ? 5.631 -2.141 -9.198 1.00 88.12 74 LEU A O 1
ATOM 565 N N . CYS A 1 75 ? 4.109 -0.508 -9.058 1.00 91.19 75 CYS A N 1
ATOM 566 C CA . CYS A 1 75 ? 3.056 -1.363 -8.534 1.00 91.19 75 CYS A CA 1
ATOM 567 C C . CYS A 1 75 ? 2.472 -2.302 -9.598 1.00 91.19 75 CYS A C 1
ATOM 569 O O . CYS A 1 75 ? 1.628 -1.929 -10.416 1.00 91.19 75 CYS A O 1
ATOM 571 N N . ILE A 1 76 ? 2.814 -3.584 -9.488 1.00 91.25 76 ILE A N 1
ATOM 572 C CA . ILE A 1 76 ? 2.229 -4.663 -10.301 1.00 91.25 76 ILE A CA 1
ATOM 573 C C . ILE A 1 76 ? 0.814 -5.081 -9.866 1.00 91.25 76 ILE A C 1
ATOM 575 O O . ILE A 1 76 ? 0.297 -6.081 -10.354 1.00 91.25 76 ILE A O 1
ATOM 579 N N . ARG A 1 77 ? 0.205 -4.374 -8.902 1.00 92.00 77 ARG A N 1
ATOM 580 C CA . ARG A 1 77 ? -1.157 -4.643 -8.400 1.00 92.00 77 ARG A CA 1
ATOM 581 C C . ARG A 1 77 ? -1.356 -6.097 -7.951 1.00 92.00 77 ARG A C 1
ATOM 583 O O . ARG A 1 77 ? -2.337 -6.754 -8.274 1.00 92.00 77 ARG A O 1
ATOM 590 N N . CYS A 1 78 ? -0.412 -6.602 -7.154 1.00 92.06 78 CYS A N 1
ATOM 591 C CA . CYS A 1 78 ? -0.525 -7.928 -6.535 1.00 92.06 78 CYS A CA 1
ATOM 592 C C . CYS A 1 78 ? -1.433 -7.954 -5.287 1.00 92.06 78 CYS A C 1
ATOM 594 O O . CYS A 1 78 ? -1.716 -9.027 -4.765 1.00 92.06 78 CYS A O 1
ATOM 596 N N . TYR A 1 79 ? -1.828 -6.779 -4.775 1.00 92.06 79 TYR A N 1
ATOM 597 C CA . TYR A 1 79 ? -2.708 -6.559 -3.613 1.00 92.06 79 TYR A CA 1
ATOM 598 C C . TYR A 1 79 ? -2.293 -7.214 -2.281 1.00 92.06 79 TYR A C 1
ATOM 600 O O . TYR A 1 79 ? -3.051 -7.166 -1.312 1.00 92.06 79 TYR A O 1
ATOM 608 N N . LYS A 1 80 ? -1.066 -7.739 -2.164 1.00 92.25 80 LYS A N 1
ATOM 609 C CA . LYS A 1 80 ? -0.534 -8.306 -0.908 1.00 92.25 80 LYS A CA 1
ATOM 610 C C . LYS A 1 80 ? -0.521 -7.299 0.251 1.00 92.25 80 LYS A C 1
ATOM 612 O O . LYS A 1 80 ? -0.743 -7.657 1.405 1.00 92.25 80 LYS A O 1
ATOM 617 N N . CYS A 1 81 ? -0.304 -6.023 -0.062 1.00 94.06 81 CYS A N 1
ATOM 618 C CA . CYS A 1 81 ? -0.362 -4.923 0.897 1.00 94.06 81 CYS A CA 1
ATOM 619 C C . CYS A 1 81 ? -1.746 -4.763 1.552 1.00 94.06 81 CYS A C 1
ATOM 621 O O . CYS A 1 81 ? -1.826 -4.383 2.719 1.00 94.06 81 CYS A O 1
ATOM 623 N N . LEU A 1 82 ? -2.826 -5.095 0.835 1.00 91.00 82 LEU A N 1
ATOM 624 C CA . LEU A 1 82 ? -4.180 -5.107 1.389 1.00 91.00 82 LEU A CA 1
ATOM 625 C C . LEU A 1 82 ? -4.406 -6.355 2.243 1.00 91.00 82 LEU A C 1
ATOM 627 O O . LEU A 1 82 ? -4.953 -6.248 3.337 1.00 91.00 82 LEU A O 1
ATOM 631 N N . SER A 1 83 ? -3.938 -7.524 1.790 1.00 89.25 83 SER A N 1
ATOM 632 C CA . SER A 1 83 ? -4.143 -8.782 2.520 1.00 89.25 83 SER A CA 1
ATOM 633 C C . SER A 1 83 ? -3.421 -8.825 3.868 1.00 89.25 83 SER A C 1
ATOM 635 O O . SER A 1 83 ? -3.936 -9.417 4.811 1.00 89.25 83 SER A O 1
ATOM 637 N N . VAL A 1 84 ? -2.243 -8.198 3.981 1.00 91.38 84 VAL A N 1
ATOM 638 C CA . VAL A 1 84 ? -1.471 -8.167 5.239 1.00 91.38 84 VAL A CA 1
ATOM 639 C C . VAL A 1 84 ? -2.024 -7.157 6.256 1.00 91.38 84 VAL A C 1
ATOM 641 O O . VAL A 1 84 ? -1.678 -7.200 7.438 1.00 91.38 84 VAL A O 1
ATOM 644 N N . CYS A 1 85 ? -2.869 -6.216 5.824 1.00 91.25 85 CYS A N 1
ATOM 645 C CA . CYS A 1 85 ? -3.317 -5.119 6.670 1.00 91.25 85 CYS A CA 1
ATOM 646 C C . CYS A 1 85 ? -4.317 -5.604 7.731 1.00 91.25 85 CYS A C 1
ATOM 648 O O . CYS A 1 85 ? -5.518 -5.731 7.487 1.00 91.25 85 CYS A O 1
ATOM 650 N N . SER A 1 86 ? -3.824 -5.803 8.954 1.00 85.44 86 SER A N 1
ATOM 651 C CA . SER A 1 86 ? -4.675 -6.150 10.097 1.00 85.44 86 SER A CA 1
ATOM 652 C C . SER A 1 86 ? -5.689 -5.053 10.435 1.00 85.44 86 SER A C 1
ATOM 654 O O . SER A 1 86 ? -6.755 -5.371 10.951 1.00 85.44 86 SER A O 1
ATOM 656 N N . PHE A 1 87 ? -5.387 -3.783 10.142 1.00 79.38 87 PHE A N 1
ATOM 657 C CA . PHE A 1 87 ? -6.286 -2.662 10.424 1.00 79.38 87 PHE A CA 1
ATOM 658 C C . PHE A 1 87 ? -7.526 -2.680 9.526 1.00 79.38 87 PHE A C 1
ATOM 660 O O . PHE A 1 87 ? -8.632 -2.667 10.052 1.00 79.38 87 PHE A O 1
ATOM 667 N N . LYS A 1 88 ? -7.382 -2.835 8.204 1.00 73.88 88 LYS A N 1
ATOM 668 C CA . LYS A 1 88 ? -8.534 -2.894 7.285 1.00 73.88 88 LYS A CA 1
ATOM 669 C C . LYS A 1 88 ? -9.477 -4.056 7.588 1.00 73.88 88 LYS A C 1
ATOM 671 O O . LYS A 1 88 ? -10.686 -3.857 7.659 1.00 73.88 88 LYS A O 1
ATOM 676 N N . ASN A 1 89 ? -8.932 -5.255 7.789 1.00 68.81 89 ASN A N 1
ATOM 677 C CA . ASN A 1 89 ? -9.758 -6.448 7.982 1.00 68.81 89 ASN A CA 1
ATOM 678 C C . ASN A 1 89 ? -10.433 -6.443 9.362 1.00 68.81 89 ASN A C 1
ATOM 680 O O . ASN A 1 89 ? -11.649 -6.601 9.449 1.00 68.81 89 ASN A O 1
ATOM 684 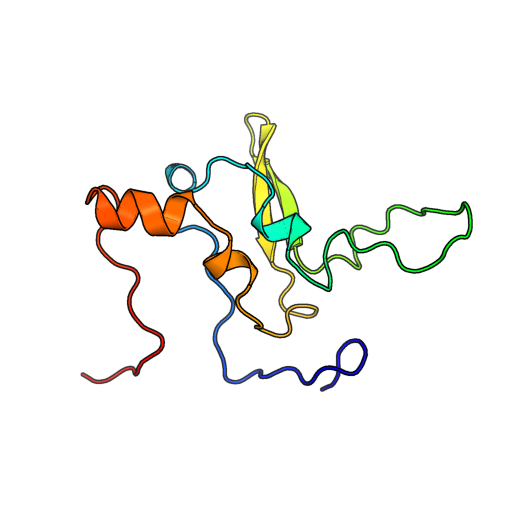N N . LYS A 1 90 ? -9.685 -6.151 10.437 1.00 68.94 90 LYS A N 1
ATOM 685 C CA . LYS A 1 90 ? -10.234 -6.167 11.804 1.00 68.94 90 LYS A CA 1
ATOM 686 C C . LYS A 1 90 ? -11.132 -4.968 12.110 1.00 68.94 90 LYS A C 1
ATOM 688 O O . LYS A 1 90 ? -12.077 -5.111 12.878 1.00 68.94 90 LYS A O 1
ATOM 693 N N . GLN A 1 91 ? -10.866 -3.781 11.554 1.00 65.88 91 GLN A N 1
ATOM 694 C CA . GLN A 1 91 ? -11.754 -2.629 11.760 1.00 65.88 91 GLN A CA 1
ATOM 695 C C . GLN A 1 91 ? -13.067 -2.770 10.985 1.00 65.88 91 GLN A C 1
ATOM 697 O O . GLN A 1 91 ? -14.104 -2.342 11.491 1.00 65.88 91 GLN A O 1
ATOM 702 N N . LYS A 1 92 ? -13.053 -3.431 9.819 1.00 66.69 92 LYS A N 1
ATOM 703 C CA . LYS A 1 92 ? -14.270 -3.808 9.088 1.00 66.69 92 LYS A CA 1
ATOM 704 C C . LYS A 1 92 ? -15.121 -4.798 9.884 1.00 66.69 92 LYS A C 1
ATOM 706 O O . LYS A 1 92 ? -16.310 -4.559 10.056 1.00 66.69 92 LYS A O 1
ATOM 711 N N . GLU A 1 93 ? -14.517 -5.857 10.424 1.00 69.56 93 GLU A N 1
ATOM 712 C CA . GLU A 1 93 ? -15.214 -6.827 11.289 1.00 69.56 93 GLU A CA 1
ATOM 713 C C . GLU A 1 93 ? -15.843 -6.168 12.525 1.00 69.56 93 GLU A C 1
ATOM 715 O O . GLU A 1 93 ? -16.937 -6.537 12.940 1.00 69.56 93 GLU A O 1
ATOM 720 N N . LYS A 1 94 ? -15.175 -5.159 13.094 1.00 68.94 94 LYS A N 1
ATOM 721 C CA . LYS A 1 94 ? -15.664 -4.405 14.258 1.00 68.94 94 LYS A CA 1
ATOM 722 C C . LYS A 1 94 ? -16.620 -3.256 13.913 1.00 68.94 94 LYS A C 1
ATOM 724 O O . LYS A 1 94 ? -17.087 -2.579 14.823 1.00 68.94 94 LYS A O 1
ATOM 729 N N . GLY A 1 95 ? -16.907 -3.020 12.631 1.00 64.25 95 GLY A N 1
ATOM 730 C CA . GLY A 1 95 ? -17.836 -1.980 12.176 1.00 64.25 95 GLY A CA 1
ATOM 731 C C . GLY A 1 95 ? -17.311 -0.540 12.245 1.00 64.25 95 GLY A C 1
ATOM 732 O O . GLY A 1 95 ? -18.101 0.387 12.088 1.00 64.25 95 GLY A O 1
ATOM 733 N N . TYR A 1 96 ? -16.006 -0.331 12.455 1.00 62.28 96 TYR A N 1
ATOM 734 C CA . TYR A 1 96 ? -15.401 1.010 12.495 1.00 62.28 96 TYR A CA 1
ATOM 735 C C . TYR A 1 96 ? -15.205 1.625 11.104 1.00 62.28 96 TYR A C 1
ATOM 737 O O . TYR A 1 96 ? -15.167 2.842 10.978 1.00 62.28 96 TYR A O 1
ATOM 745 N N . ILE A 1 97 ? -15.126 0.798 10.057 1.00 63.00 97 ILE A N 1
ATOM 746 C CA . ILE A 1 97 ? -15.050 1.252 8.663 1.00 63.00 97 ILE A CA 1
ATOM 747 C C . ILE A 1 97 ? -16.275 0.722 7.914 1.00 63.00 97 ILE A C 1
ATOM 749 O O . ILE A 1 97 ? -16.468 -0.493 7.801 1.00 63.00 97 ILE A O 1
ATOM 753 N N . LYS A 1 98 ? -17.096 1.626 7.368 1.00 58.75 98 LYS A N 1
ATOM 754 C CA . LYS A 1 98 ? -18.208 1.274 6.476 1.00 58.75 98 LYS A CA 1
ATOM 755 C C . LYS A 1 98 ? -17.697 1.138 5.039 1.00 58.75 98 LYS A C 1
ATOM 757 O O . LYS A 1 98 ? -17.730 2.087 4.277 1.00 58.75 98 LYS A O 1
ATOM 762 N N . GLY A 1 99 ? -17.283 -0.076 4.678 1.00 49.97 99 GLY A N 1
ATOM 763 C CA . GLY A 1 99 ? -17.168 -0.500 3.280 1.00 49.97 99 GLY A CA 1
ATOM 764 C C . GLY A 1 99 ? -15.792 -0.332 2.633 1.00 49.97 99 GLY A C 1
ATOM 765 O O . GLY A 1 99 ? -15.421 0.736 2.185 1.00 49.97 99 GLY A O 1
ATOM 766 N N . LEU A 1 100 ? -15.099 -1.458 2.451 1.00 46.44 100 LEU A N 1
ATOM 767 C CA . LEU A 1 100 ? -14.385 -1.729 1.201 1.00 46.44 100 LEU A CA 1
ATOM 768 C C . LEU A 1 100 ? -14.743 -3.160 0.784 1.00 46.44 100 LEU A C 1
ATOM 770 O O . LEU A 1 100 ? -14.181 -4.155 1.255 1.00 46.44 100 LEU A O 1
ATOM 774 N N . ILE A 1 101 ? -15.801 -3.241 -0.008 1.00 44.69 101 ILE A N 1
ATOM 775 C CA . ILE A 1 101 ? -15.997 -4.215 -1.080 1.00 44.69 101 ILE A CA 1
ATOM 776 C C . ILE A 1 101 ? -16.243 -3.304 -2.306 1.00 44.69 101 ILE A C 1
ATOM 778 O O . ILE A 1 101 ? -16.951 -2.317 -2.174 1.00 44.69 101 ILE A O 1
ATOM 782 N N . ASN A 1 102 ? -15.582 -3.430 -3.452 1.00 44.91 102 ASN A N 1
ATOM 783 C CA . ASN A 1 102 ? -15.384 -4.645 -4.218 1.00 44.91 102 ASN A CA 1
ATOM 784 C C . ASN A 1 102 ? -14.209 -4.497 -5.205 1.00 44.91 102 ASN A C 1
ATOM 786 O O . ASN A 1 102 ? -14.063 -3.472 -5.864 1.00 44.91 102 ASN A O 1
ATOM 790 N N . ASN A 1 103 ? -13.477 -5.592 -5.426 1.00 47.03 103 ASN A N 1
ATOM 791 C CA . ASN A 1 103 ? -13.148 -5.983 -6.797 1.00 47.03 103 ASN A CA 1
ATOM 792 C C . ASN A 1 103 ? -14.451 -6.485 -7.442 1.00 47.03 103 ASN A C 1
ATOM 794 O O . ASN A 1 103 ? -14.708 -7.682 -7.396 1.00 47.03 103 ASN A O 1
ATOM 798 N N . GLN A 1 104 ? -15.299 -5.578 -7.935 1.00 43.22 104 GLN A N 1
ATOM 799 C CA . GLN A 1 104 ? -16.391 -5.845 -8.882 1.00 43.22 104 GLN A CA 1
ATOM 800 C C . GLN A 1 104 ? -17.102 -4.531 -9.245 1.00 43.22 104 GLN A C 1
ATOM 802 O O . GLN A 1 104 ? -17.689 -3.887 -8.381 1.00 43.22 104 GLN A O 1
ATOM 807 N N . SER A 1 105 ? -16.963 -4.190 -10.534 1.00 38.66 105 SER A N 1
ATOM 808 C CA . SER A 1 105 ? -17.921 -3.532 -11.439 1.00 38.66 105 SER A CA 1
ATOM 809 C C . SER A 1 105 ? -18.643 -2.260 -10.981 1.00 38.66 105 SER A C 1
ATOM 811 O O . SER A 1 105 ? -19.539 -2.291 -10.145 1.00 38.66 105 SER A O 1
ATOM 813 N N . TYR A 1 106 ? -18.324 -1.161 -11.671 1.00 41.28 106 TYR A N 1
ATOM 814 C CA . TYR A 1 106 ? -19.287 -0.106 -11.969 1.00 41.28 106 TYR A CA 1
ATOM 815 C C . TYR A 1 106 ? -20.505 -0.732 -12.661 1.00 41.28 106 TYR A C 1
ATOM 817 O O . TYR A 1 106 ? -20.358 -1.195 -13.788 1.00 41.28 106 TYR A O 1
ATOM 825 N N . GLU A 1 107 ? -21.665 -0.729 -12.013 1.00 33.78 107 GLU A N 1
ATO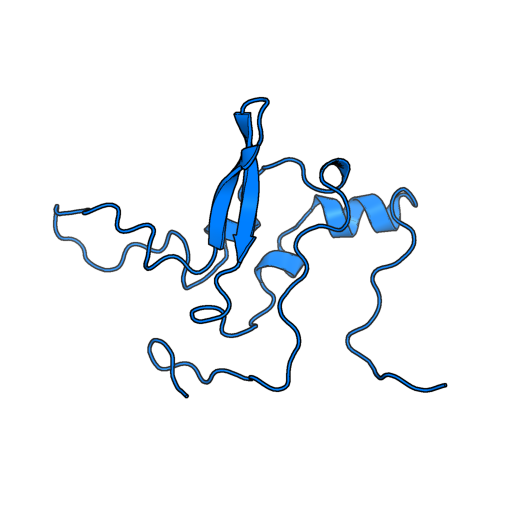M 826 C CA . GLU A 1 107 ? -22.972 -0.748 -12.678 1.00 33.78 107 GLU A CA 1
ATOM 827 C C . GLU A 1 107 ? -23.910 0.187 -11.895 1.00 33.78 107 GLU A C 1
ATOM 829 O O . GLU A 1 107 ? -24.013 0.080 -10.669 1.00 33.78 107 GLU A O 1
ATOM 834 N N . GLU A 1 108 ? -24.497 1.148 -12.620 1.00 39.81 108 GLU A N 1
ATOM 835 C CA . GLU A 1 108 ? -25.703 1.906 -12.245 1.00 39.81 108 GLU A CA 1
ATOM 836 C C . GLU A 1 108 ? -26.955 1.040 -12.432 1.00 39.81 108 GLU A C 1
ATOM 838 O O . GLU A 1 108 ? -26.977 0.242 -13.399 1.00 39.81 108 GLU A O 1
#

Foldseek 3Di:
DDAPNADAPVVDDDDDLDDDPVLDPLPCQLQVQDPQHPDDDDPDPDPPVPPVRGQWDWDQDPVGRTDIDGDSVNDSPPCSSVVRDPSVVVCVVVVVDDDDDDPDDDDD

Radius of gyration: 15.44 Å; chains: 1; bounding box: 53×28×34 Å

Secondary structure (DSSP, 8-state):
-EETTEEP-TTSPPP---SSGGG-----HHHHH-TTSS----SSS-----GGG-SEEEEE-TT--EEEEE-TTT-----HHHHT-HHHHHHHHTTSS-----SS----

pLDDT: mean 76.59, std 17.92, range [33.78, 94.75]

Sequence (108 aa):
MLINGQAIDAEKALPQLYENRENCCGCTACYAICPFSGSNRSNDDKVELDYSSSCITMEPDEEGFLYPVVNALLCIRCYKCLSVCSFKNKQKEKGYIKGLINNQSYEE